Protein AF-A0A661S3W0-F1 (afdb_monomer_lite)

Structure (mmCIF, N/CA/C/O backbone):
data_AF-A0A661S3W0-F1
#
_entry.id   AF-A0A661S3W0-F1
#
loop_
_atom_site.group_PDB
_atom_site.id
_atom_site.type_symbol
_atom_site.label_atom_id
_atom_site.label_alt_id
_atom_site.label_comp_id
_atom_site.label_asym_id
_atom_site.label_entity_id
_atom_site.label_seq_id
_atom_site.pdbx_PDB_ins_code
_atom_site.Cartn_x
_atom_site.Cartn_y
_atom_site.Cartn_z
_atom_site.occupancy
_atom_site.B_iso_or_equiv
_atom_site.auth_seq_id
_atom_site.auth_comp_id
_atom_site.auth_asym_id
_atom_site.auth_atom_id
_atom_site.pdbx_PDB_model_num
ATOM 1 N N . MET A 1 1 ? -16.131 3.746 -9.325 1.00 83.75 1 MET A N 1
ATOM 2 C CA . MET A 1 1 ? -15.765 2.336 -9.040 1.00 83.75 1 MET A CA 1
ATOM 3 C C . MET A 1 1 ? -14.502 2.218 -8.190 1.00 83.75 1 MET A C 1
ATOM 5 O O . MET A 1 1 ? -14.583 1.612 -7.134 1.00 83.75 1 MET A O 1
ATOM 9 N N . ARG A 1 2 ? -13.368 2.837 -8.564 1.00 88.81 2 ARG A N 1
ATOM 10 C CA . ARG A 1 2 ? -12.099 2.711 -7.814 1.00 88.81 2 ARG A CA 1
ATOM 11 C C . ARG A 1 2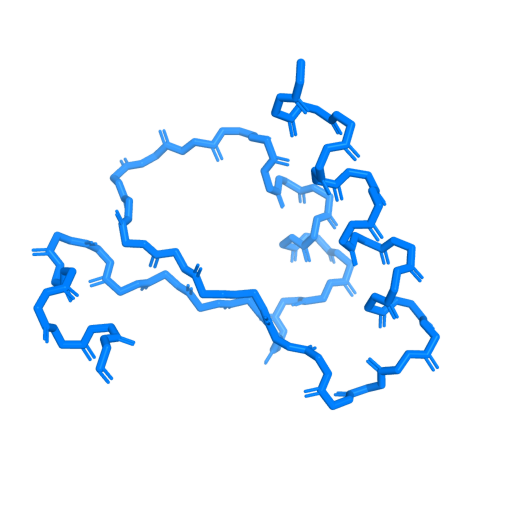 ? -12.185 3.123 -6.333 1.00 88.81 2 ARG A C 1
ATOM 13 O O . ARG A 1 2 ? -11.677 2.412 -5.482 1.00 88.81 2 ARG A O 1
ATOM 20 N N . THR A 1 3 ? -12.891 4.205 -6.009 1.00 90.94 3 THR A N 1
ATOM 21 C CA . THR A 1 3 ? -13.125 4.623 -4.611 1.00 90.94 3 THR A CA 1
ATOM 22 C C . THR A 1 3 ? -13.904 3.581 -3.804 1.00 90.94 3 THR A C 1
ATOM 24 O O . THR A 1 3 ? -13.565 3.314 -2.658 1.00 90.94 3 THR A O 1
ATOM 27 N N . ALA A 1 4 ? -14.926 2.962 -4.406 1.00 94.62 4 ALA A N 1
ATOM 28 C CA . ALA A 1 4 ? -15.713 1.924 -3.742 1.00 94.62 4 ALA A CA 1
ATOM 29 C C . ALA A 1 4 ? -14.874 0.663 -3.480 1.00 94.62 4 ALA A C 1
ATOM 31 O O . ALA A 1 4 ? -14.982 0.084 -2.406 1.00 94.62 4 ALA A O 1
ATOM 32 N N . TYR A 1 5 ? -13.995 0.292 -4.420 1.00 95.38 5 TYR A N 1
ATOM 33 C CA . TYR A 1 5 ? -13.019 -0.783 -4.223 1.00 95.38 5 TYR A CA 1
ATOM 34 C C . TYR A 1 5 ? -12.086 -0.493 -3.042 1.00 95.38 5 TYR A C 1
ATOM 36 O O . TYR A 1 5 ? -11.994 -1.313 -2.136 1.00 95.38 5 TYR A O 1
ATOM 44 N N . CYS A 1 6 ? -11.445 0.681 -3.010 1.00 94.75 6 CYS A N 1
ATOM 45 C CA . CYS A 1 6 ? -10.522 1.035 -1.928 1.00 94.75 6 CYS A CA 1
ATOM 46 C C . CYS A 1 6 ? -11.227 1.054 -0.564 1.00 94.75 6 CYS A C 1
ATOM 48 O O . CYS A 1 6 ? -10.676 0.550 0.409 1.00 94.75 6 CYS A O 1
ATOM 50 N N . LYS A 1 7 ? -12.470 1.552 -0.503 1.00 96.06 7 LYS A N 1
ATOM 51 C CA . LYS A 1 7 ? -13.280 1.516 0.720 1.00 96.06 7 LYS A CA 1
ATOM 52 C C . LYS A 1 7 ? -13.585 0.082 1.171 1.00 96.06 7 LYS A C 1
ATOM 54 O O . LYS A 1 7 ? -13.380 -0.242 2.333 1.00 96.06 7 LYS A O 1
ATOM 59 N N . ALA A 1 8 ? -14.038 -0.781 0.262 1.00 97.44 8 ALA A N 1
ATOM 60 C CA . ALA A 1 8 ? -14.336 -2.174 0.592 1.00 97.44 8 ALA A CA 1
ATOM 61 C C . ALA A 1 8 ? -13.076 -2.944 1.025 1.00 97.44 8 ALA A C 1
ATOM 63 O O . ALA A 1 8 ? -13.120 -3.714 1.982 1.00 97.44 8 ALA A O 1
ATOM 64 N N . LEU A 1 9 ? -11.942 -2.710 0.357 1.00 97.56 9 LEU A N 1
ATOM 65 C CA . LEU A 1 9 ? -10.661 -3.305 0.727 1.00 97.56 9 LEU A CA 1
ATOM 66 C C . LEU A 1 9 ? -10.220 -2.858 2.126 1.00 97.56 9 LEU A C 1
ATOM 68 O O . LEU A 1 9 ? -9.843 -3.701 2.934 1.00 97.56 9 LEU A O 1
ATOM 72 N N . HIS A 1 10 ? -10.319 -1.563 2.432 1.00 97.44 10 HIS A N 1
ATOM 73 C CA . HIS A 1 10 ? -10.021 -1.021 3.761 1.00 97.44 10 HIS A CA 1
ATOM 74 C C . HIS A 1 10 ? -10.883 -1.674 4.853 1.00 97.44 10 HIS A C 1
ATOM 76 O O . HIS A 1 10 ? -10.351 -2.162 5.851 1.00 97.44 10 HIS A O 1
ATOM 82 N N . GLU A 1 11 ? -12.196 -1.795 4.620 1.00 98.12 11 GLU A N 1
ATOM 83 C CA . GLU A 1 11 ? -13.116 -2.474 5.541 1.00 98.12 11 GLU A CA 1
ATOM 84 C C . GLU A 1 11 ? -12.720 -3.941 5.779 1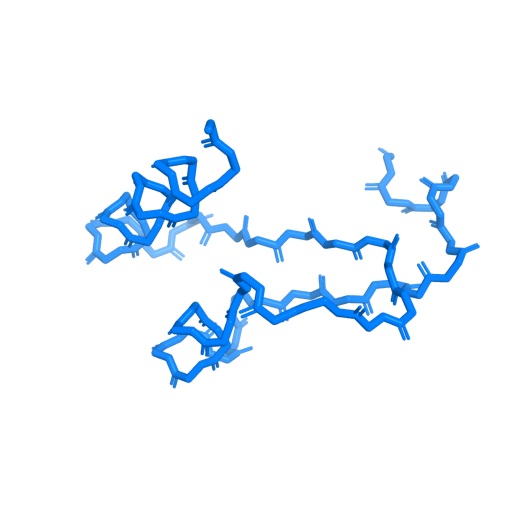.00 98.12 11 GLU A C 1
ATOM 86 O O . GLU A 1 11 ? -12.734 -4.403 6.922 1.00 98.12 11 GLU A O 1
ATOM 91 N N . ILE A 1 12 ? -12.322 -4.673 4.736 1.00 98.44 12 ILE A N 1
ATOM 92 C CA . ILE A 1 12 ? -11.844 -6.058 4.863 1.00 98.44 12 ILE A CA 1
ATOM 93 C C . ILE A 1 12 ? -10.533 -6.111 5.663 1.00 98.44 12 ILE A C 1
ATOM 95 O O . ILE A 1 12 ? -10.420 -6.898 6.604 1.00 98.44 12 ILE A O 1
ATOM 99 N N . MET A 1 13 ? -9.566 -5.248 5.342 1.00 98.25 13 MET A N 1
ATOM 100 C CA . MET A 1 13 ? -8.271 -5.187 6.029 1.00 98.25 13 MET A CA 1
ATOM 101 C C . MET A 1 13 ? -8.416 -4.858 7.519 1.00 98.25 13 MET A C 1
ATOM 103 O O . MET A 1 13 ? -7.626 -5.357 8.320 1.00 98.25 13 MET A O 1
ATOM 107 N N . SER A 1 14 ? -9.432 -4.081 7.911 1.00 97.88 14 SER A N 1
ATOM 108 C CA . SER A 1 14 ? -9.723 -3.791 9.324 1.00 97.88 14 SER A CA 1
ATOM 109 C C . SER A 1 14 ? -10.164 -5.018 10.134 1.00 97.88 14 SER A C 1
ATOM 111 O O . SER A 1 14 ? -10.015 -5.033 11.354 1.00 97.88 14 SER A O 1
ATOM 113 N N . ARG A 1 15 ? -10.705 -6.050 9.471 1.00 98.38 15 ARG A N 1
ATOM 114 C CA . ARG A 1 15 ? -11.270 -7.250 10.112 1.00 98.38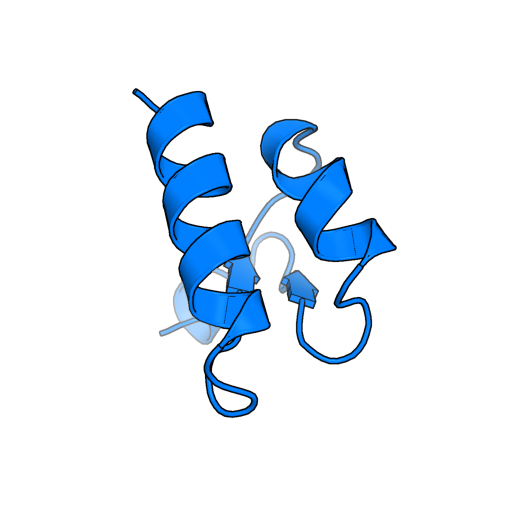 15 ARG A CA 1
ATOM 115 C C . ARG A 1 15 ? -1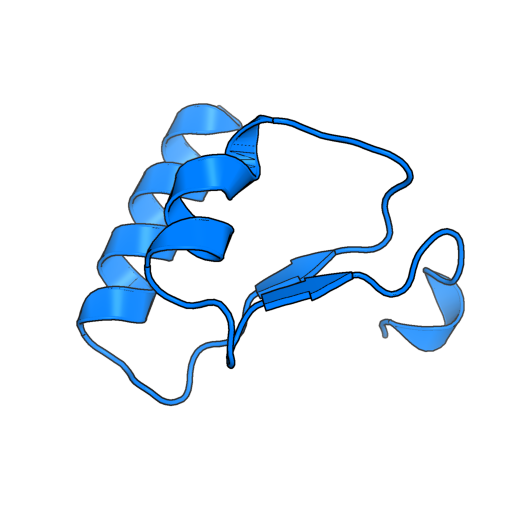0.361 -8.469 10.006 1.00 98.38 15 ARG A C 1
ATOM 117 O O . ARG A 1 15 ? -10.489 -9.382 10.815 1.00 98.38 15 ARG A O 1
ATOM 124 N N . ASP A 1 16 ? -9.466 -8.495 9.021 1.00 98.38 16 ASP A N 1
ATOM 125 C CA . ASP A 1 16 ? -8.547 -9.606 8.783 1.00 98.38 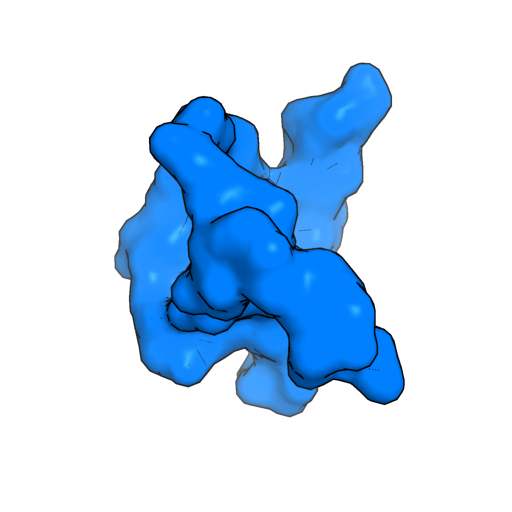16 ASP A CA 1
ATOM 126 C C . ASP A 1 16 ? -7.108 -9.097 8.633 1.00 98.38 16 ASP A C 1
ATOM 128 O O . ASP A 1 16 ? -6.759 -8.419 7.661 1.00 98.38 16 ASP A O 1
ATOM 132 N N . SER A 1 17 ? -6.255 -9.444 9.602 1.00 97.12 17 SER A N 1
ATOM 133 C CA . SER A 1 17 ? -4.838 -9.061 9.640 1.00 97.12 17 SER A CA 1
ATOM 134 C C . SER A 1 17 ? -3.988 -9.747 8.564 1.00 97.12 17 SER A C 1
ATOM 136 O O . SER A 1 17 ? -2.866 -9.314 8.312 1.00 97.12 17 SER A O 1
ATOM 138 N N . ARG A 1 18 ? -4.513 -10.783 7.897 1.00 98.00 18 ARG A N 1
ATOM 139 C CA . ARG A 1 18 ? -3.814 -11.540 6.844 1.00 98.00 18 ARG A CA 1
ATOM 140 C C . ARG A 1 18 ? -3.928 -10.897 5.465 1.00 98.00 18 ARG A C 1
ATOM 142 O O . ARG A 1 18 ? -3.266 -11.341 4.534 1.00 98.00 18 ARG A O 1
ATOM 149 N N . VAL A 1 19 ? -4.788 -9.892 5.312 1.00 98.19 19 VAL A N 1
ATOM 150 C CA . VAL A 1 19 ? -5.015 -9.219 4.029 1.00 98.19 19 VAL A CA 1
ATOM 151 C C . VAL A 1 19 ? -3.985 -8.111 3.839 1.00 98.19 19 VAL A C 1
ATOM 153 O O . VAL A 1 19 ? -3.789 -7.285 4.733 1.00 98.19 19 VAL A O 1
ATOM 156 N N . PHE A 1 20 ? -3.348 -8.102 2.669 1.00 97.50 20 PHE A N 1
ATOM 157 C CA . PHE A 1 20 ? -2.349 -7.121 2.249 1.00 97.50 20 PHE A CA 1
ATOM 158 C C . PHE A 1 20 ? -2.803 -6.439 0.958 1.00 97.50 20 PHE A C 1
ATOM 160 O O . PHE A 1 20 ? -3.468 -7.051 0.120 1.00 97.50 20 PHE A O 1
ATOM 167 N N . ALA A 1 21 ? -2.425 -5.174 0.796 1.00 95.44 21 ALA A N 1
ATOM 168 C CA . ALA A 1 21 ? -2.639 -4.411 -0.424 1.00 95.44 21 ALA A CA 1
ATOM 169 C C . ALA A 1 21 ? -1.311 -4.279 -1.175 1.00 95.44 21 ALA A C 1
ATOM 171 O O . ALA A 1 21 ? -0.376 -3.658 -0.673 1.00 95.44 21 ALA A O 1
ATOM 172 N N . LEU A 1 22 ? -1.233 -4.865 -2.370 1.00 94.81 22 LEU A N 1
ATOM 173 C CA . LEU A 1 22 ? -0.083 -4.738 -3.262 1.00 94.81 22 LEU A CA 1
ATOM 174 C C . LEU A 1 22 ? -0.456 -3.829 -4.432 1.00 94.81 22 LEU A C 1
ATOM 176 O O . LEU A 1 22 ? -1.529 -3.963 -5.024 1.00 94.81 22 LEU A O 1
ATOM 180 N N . THR A 1 23 ? 0.437 -2.908 -4.761 1.00 93.12 23 THR A N 1
ATOM 181 C CA . THR A 1 23 ? 0.307 -2.000 -5.900 1.00 93.12 23 THR A CA 1
ATOM 182 C C . THR A 1 23 ? 1.614 -1.978 -6.674 1.00 93.12 23 THR A C 1
ATOM 184 O O . THR A 1 23 ? 2.681 -2.157 -6.096 1.00 93.12 23 THR A O 1
ATOM 187 N N . ALA A 1 24 ? 1.528 -1.771 -7.979 1.00 92.75 24 ALA A N 1
ATOM 188 C CA . ALA A 1 24 ? 2.668 -1.548 -8.850 1.00 92.75 24 ALA A CA 1
ATOM 189 C C . ALA A 1 24 ? 2.426 -0.207 -9.540 1.00 92.75 24 ALA A C 1
ATOM 191 O O . ALA A 1 24 ? 1.821 -0.144 -10.607 1.00 92.75 24 ALA A O 1
ATOM 192 N N . ASP A 1 25 ? 2.725 0.880 -8.830 1.00 85.06 25 ASP A N 1
ATOM 193 C CA . ASP A 1 25 ? 2.296 2.210 -9.244 1.00 85.06 25 ASP A CA 1
ATOM 194 C C . ASP A 1 25 ? 3.329 3.299 -8.923 1.00 85.06 25 ASP A C 1
ATOM 196 O O . ASP A 1 25 ? 4.130 3.186 -7.994 1.00 85.06 25 ASP A O 1
ATOM 200 N N . ILE A 1 26 ? 3.284 4.386 -9.694 1.00 80.75 26 ILE A N 1
ATOM 201 C CA . ILE A 1 26 ? 4.172 5.554 -9.590 1.00 80.75 26 ILE A CA 1
ATOM 202 C C . ILE A 1 26 ? 3.493 6.786 -8.974 1.00 80.75 26 ILE A C 1
ATOM 204 O O . ILE A 1 26 ? 4.086 7.864 -8.943 1.00 80.75 26 ILE A O 1
ATOM 208 N N . GLY A 1 27 ? 2.281 6.640 -8.431 1.00 67.81 27 GLY A N 1
ATOM 209 C CA . GLY A 1 27 ? 1.647 7.648 -7.589 1.00 67.81 27 GLY A CA 1
ATOM 210 C C . GLY A 1 27 ? 0.135 7.693 -7.764 1.00 67.81 27 GLY A C 1
ATOM 211 O O . GLY A 1 27 ? -0.370 8.199 -8.770 1.00 67.81 27 GLY A O 1
ATOM 212 N N . PHE A 1 28 ? -0.600 7.262 -6.733 1.00 67.00 28 PHE A N 1
ATOM 213 C CA . PHE A 1 28 ? -2.055 7.271 -6.773 1.00 67.00 28 PHE A CA 1
ATOM 214 C C . PHE A 1 28 ? -2.710 7.437 -5.393 1.00 67.00 28 PHE A C 1
ATOM 216 O O . PHE A 1 28 ? -2.521 6.638 -4.482 1.00 67.00 28 PHE A O 1
ATOM 223 N N . ARG A 1 29 ? -3.556 8.470 -5.272 1.00 77.94 29 ARG A N 1
ATOM 224 C CA . ARG A 1 29 ? -4.164 8.939 -4.007 1.00 77.94 29 ARG A CA 1
ATOM 225 C C . ARG A 1 29 ? -5.278 8.064 -3.429 1.00 77.94 29 ARG A C 1
ATOM 227 O O . ARG A 1 29 ? -5.754 8.302 -2.324 1.00 77.94 29 ARG A O 1
ATOM 234 N N . ASN A 1 30 ? -5.774 7.067 -4.160 1.00 85.31 30 ASN A N 1
ATOM 235 C CA . ASN A 1 30 ? -6.936 6.314 -3.665 1.00 85.31 30 ASN A CA 1
ATOM 236 C C . ASN A 1 30 ? -6.590 5.335 -2.534 1.00 85.31 30 ASN A C 1
ATOM 238 O O . ASN A 1 30 ? -7.508 4.800 -1.914 1.00 85.31 30 ASN A O 1
ATOM 242 N N . PHE A 1 31 ? -5.302 5.097 -2.276 1.00 91.81 31 PHE A N 1
ATOM 243 C CA . PHE A 1 31 ? -4.835 4.220 -1.206 1.00 91.81 31 PHE A CA 1
ATOM 244 C C . PHE A 1 31 ? -4.408 4.972 0.057 1.00 91.81 31 PHE A C 1
ATOM 246 O O . PHE A 1 31 ? -4.039 4.316 1.023 1.00 91.81 31 PHE A O 1
ATOM 253 N N . ASP A 1 32 ? -4.520 6.304 0.102 1.00 92.75 32 ASP A N 1
ATOM 254 C CA . ASP A 1 32 ? -4.027 7.129 1.216 1.00 92.75 32 ASP A CA 1
ATOM 255 C C . ASP A 1 32 ? -4.535 6.647 2.588 1.00 92.75 32 ASP A C 1
ATOM 257 O O . ASP A 1 32 ? -3.755 6.536 3.528 1.00 92.75 32 ASP A O 1
ATOM 261 N N . GLN A 1 33 ? -5.819 6.279 2.698 1.00 94.38 33 GLN A N 1
ATOM 262 C CA . GLN A 1 33 ? -6.385 5.738 3.945 1.00 94.38 33 GLN A CA 1
ATOM 263 C C . GLN A 1 33 ? -5.812 4.364 4.316 1.00 94.38 33 GLN A C 1
ATOM 265 O O . GLN A 1 33 ? -5.559 4.096 5.483 1.00 94.38 33 GLN A O 1
ATOM 270 N N . ILE A 1 34 ? -5.583 3.491 3.331 1.00 95.62 34 ILE A N 1
ATOM 271 C CA . ILE A 1 34 ? -4.988 2.168 3.567 1.00 95.62 34 ILE A CA 1
ATOM 272 C C . ILE A 1 34 ? -3.522 2.314 3.988 1.00 95.62 34 ILE A C 1
ATOM 274 O O . ILE A 1 34 ? -3.083 1.609 4.888 1.00 95.62 34 ILE A O 1
ATOM 278 N N . ILE A 1 35 ? -2.783 3.246 3.379 1.00 95.00 35 ILE A N 1
ATOM 279 C CA . ILE A 1 35 ? -1.392 3.551 3.737 1.00 95.00 35 ILE A CA 1
ATOM 280 C C . ILE A 1 35 ? -1.314 4.110 5.162 1.00 95.00 35 ILE A C 1
ATOM 282 O O . ILE A 1 35 ? -0.439 3.711 5.923 1.00 95.00 35 ILE A O 1
ATOM 286 N N . ALA A 1 36 ? -2.227 5.015 5.525 1.00 95.81 36 ALA A N 1
ATOM 287 C CA . ALA A 1 36 ? -2.256 5.625 6.850 1.00 95.81 36 ALA A CA 1
ATOM 288 C C . ALA A 1 36 ? -2.608 4.617 7.957 1.00 95.81 36 ALA A C 1
ATOM 290 O O . ALA A 1 36 ? -1.940 4.590 8.988 1.00 95.81 36 ALA A O 1
ATOM 291 N N . ASP A 1 37 ? -3.624 3.778 7.736 1.00 97.44 37 ASP A N 1
ATOM 292 C CA . ASP A 1 37 ? -4.151 2.886 8.776 1.00 97.44 37 ASP A CA 1
ATOM 293 C C . ASP A 1 37 ? -3.442 1.520 8.817 1.00 97.44 37 ASP A C 1
ATOM 295 O O . ASP A 1 37 ? -3.401 0.869 9.863 1.00 97.44 37 ASP A O 1
ATOM 299 N N . PHE A 1 38 ? -2.873 1.067 7.694 1.00 97.25 38 PHE A N 1
ATOM 300 C CA . PHE A 1 38 ? -2.232 -0.246 7.555 1.00 97.25 38 PHE A CA 1
ATOM 301 C C . PHE A 1 38 ? -0.850 -0.174 6.868 1.00 97.25 38 PHE A C 1
ATOM 303 O O . PHE A 1 38 ? -0.614 -0.932 5.921 1.00 97.25 38 PHE A O 1
ATOM 310 N N . PRO A 1 39 ? 0.091 0.672 7.336 1.00 96.31 39 PRO A N 1
ATOM 311 C CA . PRO A 1 39 ? 1.376 0.890 6.661 1.00 96.31 39 PRO A CA 1
ATOM 312 C C . PRO A 1 39 ? 2.199 -0.398 6.512 1.00 96.31 39 PRO A C 1
ATOM 314 O O . PRO A 1 39 ? 2.769 -0.647 5.457 1.00 96.31 39 PRO A O 1
ATOM 317 N N . GLU A 1 40 ? 2.176 -1.274 7.519 1.00 97.75 40 GLU A N 1
ATOM 318 C CA . GLU A 1 40 ? 2.884 -2.567 7.511 1.00 97.75 40 GLU A CA 1
ATOM 319 C C . GLU A 1 40 ? 2.292 -3.593 6.525 1.00 97.75 40 GLU A C 1
ATOM 321 O O . GLU A 1 40 ? 2.886 -4.641 6.274 1.00 97.75 40 GLU A O 1
ATOM 326 N N . ARG A 1 41 ? 1.090 -3.336 5.987 1.00 97.38 41 ARG A N 1
ATOM 327 C CA . ARG A 1 41 ? 0.358 -4.252 5.091 1.00 97.38 41 ARG A CA 1
ATOM 328 C C . ARG A 1 41 ? 0.029 -3.637 3.733 1.00 97.38 41 ARG A C 1
ATOM 330 O O . ARG A 1 41 ? -0.806 -4.172 2.998 1.00 97.38 41 ARG A O 1
ATOM 337 N N . PHE A 1 42 ? 0.689 -2.535 3.396 1.00 95.88 42 PHE A N 1
ATOM 338 C CA . PHE A 1 42 ? 0.631 -1.907 2.086 1.00 95.88 42 PHE A CA 1
ATOM 339 C C . PHE A 1 42 ? 2.010 -1.969 1.426 1.00 95.88 42 PHE A C 1
ATOM 341 O O . PHE A 1 42 ? 2.995 -1.493 1.981 1.00 95.88 42 PHE A O 1
ATOM 348 N N . ILE A 1 43 ? 2.084 -2.545 0.228 1.00 95.00 43 ILE A N 1
ATOM 349 C CA . ILE A 1 43 ? 3.333 -2.723 -0.513 1.00 95.00 43 ILE A CA 1
ATOM 350 C C . ILE A 1 43 ? 3.168 -2.088 -1.891 1.00 95.00 43 ILE A C 1
ATOM 352 O O . ILE A 1 43 ? 2.260 -2.442 -2.644 1.00 95.00 43 ILE A O 1
ATOM 356 N N . ASN A 1 44 ? 4.062 -1.164 -2.237 1.00 93.69 44 ASN A N 1
ATOM 357 C CA . ASN A 1 44 ? 4.185 -0.654 -3.597 1.00 93.69 44 ASN A CA 1
ATOM 358 C C . ASN A 1 44 ? 5.481 -1.180 -4.223 1.00 93.69 44 ASN A C 1
ATOM 360 O O . ASN A 1 44 ? 6.567 -0.882 -3.730 1.00 93.69 44 ASN A O 1
ATOM 364 N N . VAL A 1 45 ? 5.365 -1.958 -5.298 1.00 94.00 45 VAL A N 1
ATOM 365 C CA . VAL A 1 45 ? 6.505 -2.529 -6.031 1.00 94.00 45 VAL A CA 1
ATOM 366 C C . VAL A 1 45 ? 7.006 -1.625 -7.169 1.00 94.00 45 VAL A C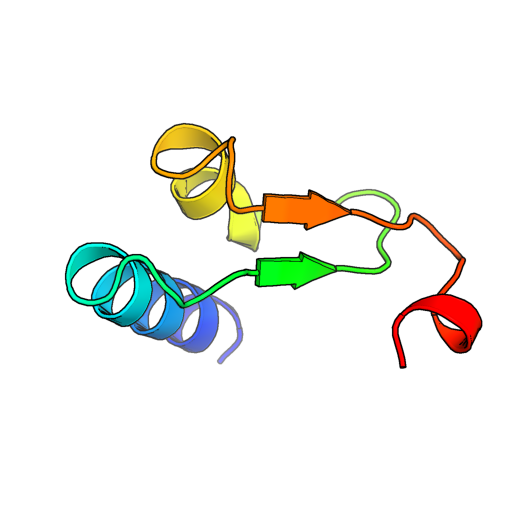 1
ATOM 368 O O . VAL A 1 45 ? 7.929 -1.999 -7.888 1.00 94.00 45 VAL A O 1
ATOM 371 N N . GLY A 1 46 ? 6.435 -0.428 -7.342 1.00 91.75 46 GLY A N 1
ATOM 372 C CA . GLY A 1 46 ? 6.780 0.495 -8.426 1.00 91.75 46 GLY A CA 1
ATOM 373 C C . GLY A 1 46 ? 6.355 -0.046 -9.794 1.00 91.75 46 GLY A C 1
ATOM 374 O O . GLY A 1 46 ? 5.306 -0.660 -9.912 1.00 91.75 46 GLY A O 1
ATOM 375 N N . VAL A 1 47 ? 7.177 0.134 -10.829 1.00 92.88 47 VAL A N 1
ATOM 376 C CA . VAL A 1 47 ? 6.919 -0.356 -12.207 1.00 92.88 47 VAL A CA 1
ATOM 377 C C . VAL A 1 47 ? 7.338 -1.822 -12.418 1.00 92.88 47 VAL A C 1
ATOM 379 O O . VAL A 1 47 ? 7.895 -2.189 -13.452 1.00 92.88 47 VAL A O 1
ATOM 382 N N . ALA A 1 48 ? 7.174 -2.648 -11.383 1.00 93.94 48 ALA A N 1
ATOM 383 C CA . ALA A 1 48 ? 7.571 -4.054 -11.373 1.00 93.94 48 ALA A CA 1
ATOM 384 C C . ALA A 1 48 ? 6.348 -4.986 -11.350 1.00 93.94 48 ALA A C 1
ATOM 386 O O . ALA A 1 48 ? 6.316 -5.955 -10.593 1.00 93.94 48 ALA A O 1
ATOM 387 N N . GLU A 1 49 ? 5.341 -4.714 -12.185 1.00 93.62 49 GLU A N 1
ATOM 388 C CA . GLU A 1 49 ? 4.105 -5.503 -12.312 1.00 93.62 49 GLU A CA 1
ATOM 389 C C . GLU A 1 49 ? 4.399 -6.987 -12.566 1.00 93.62 49 GLU A C 1
ATOM 391 O O . GLU A 1 49 ? 3.721 -7.859 -12.030 1.00 93.62 49 GLU A O 1
ATOM 396 N N . ALA A 1 50 ? 5.443 -7.280 -13.348 1.00 93.88 50 ALA A N 1
ATOM 397 C CA . ALA A 1 50 ? 5.867 -8.648 -13.637 1.00 93.88 50 ALA A CA 1
ATOM 398 C C . ALA A 1 50 ? 6.346 -9.409 -12.389 1.00 93.88 50 ALA A C 1
ATOM 400 O O . ALA A 1 50 ? 6.210 -10.624 -12.341 1.00 93.88 50 ALA A O 1
ATOM 401 N N . ASN A 1 51 ? 6.883 -8.703 -11.389 1.00 93.94 51 ASN A N 1
ATOM 402 C CA . ASN A 1 51 ? 7.339 -9.288 -10.127 1.00 93.94 51 ASN A CA 1
ATOM 403 C C . ASN A 1 51 ? 6.242 -9.277 -9.051 1.00 93.94 51 ASN A C 1
ATOM 405 O O . ASN A 1 51 ? 6.428 -9.858 -7.985 1.00 93.94 51 ASN A O 1
ATOM 409 N N . MET A 1 52 ? 5.140 -8.559 -9.288 1.00 91.81 52 MET A N 1
ATOM 410 C CA . MET A 1 52 ? 4.004 -8.483 -8.368 1.00 91.81 52 MET A CA 1
ATOM 411 C C . MET A 1 52 ? 3.198 -9.790 -8.335 1.00 91.81 52 MET A C 1
ATOM 413 O O . MET A 1 52 ? 2.566 -10.080 -7.319 1.00 91.81 52 MET A O 1
ATOM 417 N N . MET A 1 53 ? 3.190 -10.524 -9.453 1.00 86.25 53 MET A N 1
ATOM 418 C CA . MET A 1 53 ? 2.447 -11.770 -9.675 1.00 86.25 53 MET A CA 1
ATOM 419 C C . MET A 1 53 ? 3.321 -12.996 -9.432 1.00 86.25 53 MET A C 1
ATOM 421 O O . MET A 1 53 ? 2.779 -13.975 -8.873 1.00 86.25 53 MET A O 1
#

Sequence (53 aa):
MRTAYCKALHEIMSRDSRVFALTADIGFRNFDQIIADFPERFINVGVAEANMM

Radius of gyration: 10.98 Å; chains: 1; bounding box: 23×21×24 Å

Secondary structure (DSSP, 8-state):
-HHHHHHHHHHHHHH-TT--EEE--S--GGGHHHHHH-GGGEEE--S-HHHH-

pLDDT: mean 92.93, std 6.78, range [67.0, 98.44]

Foldseek 3Di:
DLLVVLVVLQVVCVVDVPAAAEAQADDDDSCVVVCVPPVVRYYHPHPPVVVSD